Protein AF-A0A1A8J425-F1 (afdb_monomer)

Solvent-accessible surface area (backbone atoms only — not comparable to full-atom values): 3568 Å² total; per-residue (Å²): 130,84,90,81,62,93,89,54,81,80,76,76,86,71,80,81,82,59,80,30,63,53,43,64,57,44,41,38,75,74,66,64,46,53,71,70,59,53,47,52,35,46,75,70,60,78,46,57,67,46,76,86,126

Foldseek 3Di:
DDDDDPPDDDDDDDPDDDAQQCVVVCCCPVVNDDPVVVVVCVVVVVGDHDDDD

Sequence (53 aa):
PAVIFSSFSPAGPTPPPVIGQHTVQVLRDTLSYSDDIIKELLESKAVAQSEAL

InterPro domains:
  IPR023606 CoA-transferase family III domain 1 superfamily [G3DSA:3.40.50.10540] (1-53)
  IPR023606 CoA-transferase family III domain 1 superfamily [SSF89796] (2-47)

Nearest PDB structures (foldseek):
  9br7-assembly1_A  TM=8.728E-01  e=2.974E-02  Homo sapiens
  9br6-assembly1_A  TM=8.657E-01  e=5.369E-02  Homo sapiens
  8apq-assembly3_E  TM=8.926E-01  e=2.351E-01  Chloroflexus aurantiacus J-10-fl
  7xkg-assembly2_D  TM=9.151E-01  e=3.159E-01  Roseiflexus castenholzii DSM 13941
  6s48-assembly1_B  TM=4.745E-01  e=6.057E+00  Nostoc sp. PCC 7120 = FACHB-418

Structure (mmCIF, N/CA/C/O backbone):
data_AF-A0A1A8J425-F1
#
_entry.id   AF-A0A1A8J425-F1
#
loop_
_atom_site.group_PDB
_atom_site.id
_atom_site.type_symbol
_atom_site.label_atom_id
_atom_site.label_alt_id
_atom_site.label_comp_id
_atom_site.label_asym_id
_atom_site.label_entity_id
_atom_site.label_seq_id
_atom_site.pdbx_PDB_ins_code
_atom_site.Cartn_x
_atom_site.Cartn_y
_atom_site.Cartn_z
_atom_site.occupancy
_atom_site.B_iso_or_equiv
_atom_site.auth_seq_id
_atom_site.auth_comp_id
_atom_site.auth_asym_id
_atom_site.auth_atom_id
_atom_site.pdbx_PDB_model_num
ATOM 1 N N . PRO A 1 1 ? 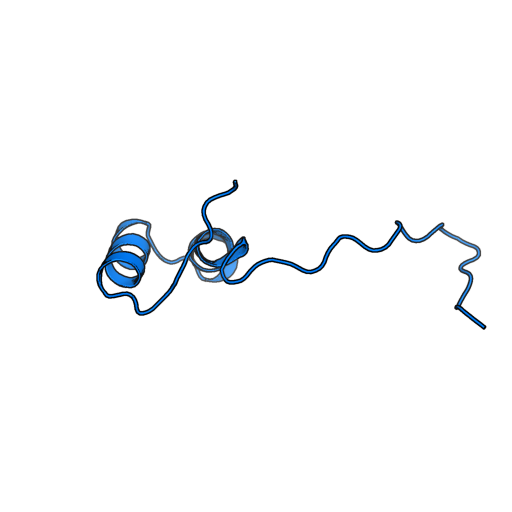22.080 -12.449 -20.720 1.00 83.50 1 PRO A N 1
ATOM 2 C CA . PRO A 1 1 ? 21.955 -11.030 -21.140 1.00 83.50 1 PRO A CA 1
ATOM 3 C C . PRO A 1 1 ? 20.525 -10.561 -20.855 1.00 83.50 1 PRO A C 1
ATOM 5 O O . PRO A 1 1 ? 19.636 -11.409 -20.813 1.00 83.50 1 PRO A O 1
ATOM 8 N N . ALA A 1 2 ? 20.303 -9.264 -20.629 1.00 85.88 2 ALA A N 1
ATOM 9 C CA . ALA A 1 2 ? 18.945 -8.736 -20.496 1.00 85.88 2 ALA A CA 1
ATOM 10 C C . ALA A 1 2 ? 18.157 -8.944 -21.803 1.00 85.88 2 ALA A C 1
ATOM 12 O O . ALA A 1 2 ? 18.743 -8.943 -22.888 1.00 85.88 2 ALA A O 1
ATOM 13 N N . VAL A 1 3 ? 16.844 -9.148 -21.692 1.00 89.50 3 VAL A N 1
ATOM 14 C CA . VAL A 1 3 ? 15.959 -9.283 -22.857 1.00 89.50 3 VAL A CA 1
ATOM 15 C C . VAL A 1 3 ? 15.842 -7.928 -23.553 1.00 89.50 3 VAL A C 1
ATOM 17 O O . VAL A 1 3 ? 15.624 -6.912 -22.895 1.00 89.50 3 VAL A O 1
ATOM 20 N N . ILE A 1 4 ? 15.972 -7.924 -24.880 1.00 90.00 4 ILE A N 1
ATOM 21 C CA . ILE A 1 4 ? 15.779 -6.743 -25.725 1.00 90.00 4 ILE A CA 1
ATOM 22 C C . ILE A 1 4 ? 14.520 -6.961 -26.558 1.00 90.00 4 ILE A C 1
ATOM 24 O O . ILE A 1 4 ? 14.377 -7.996 -27.211 1.00 90.00 4 ILE A O 1
ATOM 28 N N . PHE A 1 5 ? 13.615 -5.989 -26.536 1.00 92.12 5 PHE A N 1
ATOM 29 C CA . PHE A 1 5 ? 12.382 -6.029 -27.314 1.00 92.12 5 PHE A CA 1
ATOM 30 C C . PHE A 1 5 ? 12.572 -5.261 -28.626 1.00 92.12 5 PHE A C 1
ATOM 32 O O . PHE A 1 5 ? 13.183 -4.195 -28.646 1.00 92.12 5 PHE A O 1
ATOM 39 N N . SER A 1 6 ? 12.066 -5.809 -29.732 1.00 94.44 6 SER A N 1
ATOM 40 C CA . SER A 1 6 ? 12.151 -5.177 -31.058 1.00 94.44 6 SER A CA 1
ATOM 41 C C . SER A 1 6 ? 11.052 -4.142 -31.300 1.00 94.44 6 SER A C 1
ATOM 43 O O . SER A 1 6 ? 11.226 -3.241 -32.114 1.00 94.44 6 SER A O 1
ATOM 45 N N . SER A 1 7 ? 9.919 -4.275 -30.608 1.00 96.38 7 SER A N 1
ATOM 46 C CA . SER A 1 7 ? 8.724 -3.450 -30.804 1.00 96.38 7 SER A CA 1
ATOM 47 C C . SER A 1 7 ? 8.589 -2.298 -29.808 1.00 96.38 7 SER A C 1
ATOM 49 O O . SER A 1 7 ? 7.784 -1.401 -30.041 1.00 96.38 7 SER A O 1
ATOM 51 N N . PHE A 1 8 ? 9.347 -2.301 -28.708 1.00 94.06 8 PHE A N 1
ATOM 52 C CA . PHE A 1 8 ? 9.337 -1.218 -27.726 1.00 94.06 8 PHE A CA 1
ATOM 53 C C . PHE A 1 8 ? 10.643 -1.164 -26.930 1.00 94.06 8 PHE A C 1
ATOM 55 O O . PHE A 1 8 ? 11.349 -2.161 -26.797 1.00 94.06 8 PHE A O 1
ATOM 62 N N . SER A 1 9 ? 10.938 -0.003 -26.348 1.00 89.81 9 SER A N 1
ATOM 63 C CA . SER A 1 9 ? 11.958 0.113 -25.307 1.00 89.81 9 SER A CA 1
ATOM 64 C C . SER A 1 9 ? 11.285 0.058 -23.936 1.00 89.81 9 SER A C 1
ATOM 66 O O . SER A 1 9 ? 10.410 0.886 -23.675 1.00 89.81 9 SER A O 1
ATOM 68 N N . PRO A 1 10 ? 11.649 -0.893 -23.055 1.00 87.50 10 PRO A N 1
ATOM 69 C CA . PRO A 1 10 ? 11.143 -0.894 -21.692 1.00 87.50 10 PRO A CA 1
ATOM 70 C C . PRO A 1 10 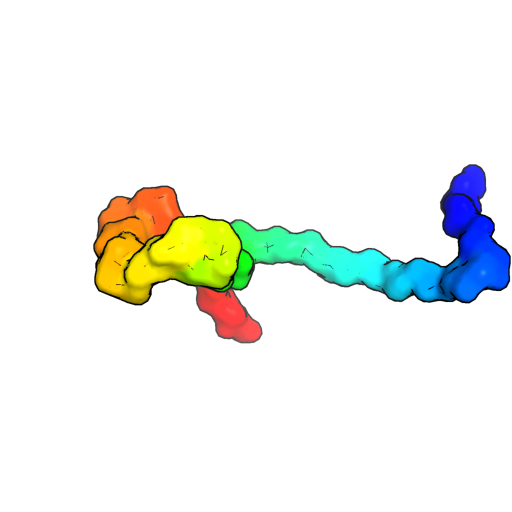? 11.595 0.388 -20.991 1.00 87.50 10 PRO A C 1
ATOM 72 O O . PRO A 1 10 ? 12.744 0.815 -21.134 1.00 87.50 10 PRO A O 1
ATOM 75 N N . ALA A 1 11 ? 10.682 1.004 -20.241 1.00 85.38 11 ALA A N 1
ATOM 76 C CA . ALA A 1 11 ? 11.049 2.095 -19.354 1.00 85.38 11 ALA A CA 1
ATOM 77 C C . ALA A 1 11 ? 12.113 1.603 -18.361 1.00 85.38 11 ALA A C 1
ATOM 79 O O . ALA A 1 11 ? 12.124 0.431 -17.970 1.00 85.38 11 ALA A O 1
ATOM 80 N N . GLY A 1 12 ? 13.014 2.504 -17.966 1.00 87.19 12 GLY A N 1
ATOM 81 C CA . GLY A 1 12 ? 13.972 2.207 -16.907 1.00 87.19 12 GLY A CA 1
ATOM 82 C C . GLY A 1 12 ? 13.249 1.770 -15.625 1.00 87.19 12 GLY A C 1
ATOM 83 O O . GLY A 1 12 ? 12.103 2.172 -15.405 1.00 87.19 12 GLY A O 1
ATOM 84 N N . PRO A 1 13 ? 13.889 0.946 -14.780 1.00 88.69 13 PRO A N 1
ATOM 85 C CA . PRO A 1 13 ? 13.279 0.505 -13.536 1.00 88.69 13 PRO A CA 1
ATOM 86 C C . PRO A 1 13 ? 12.953 1.719 -12.663 1.00 88.69 13 PRO A C 1
ATOM 88 O O . PRO A 1 13 ? 13.816 2.560 -12.404 1.00 88.69 13 PRO A O 1
ATOM 91 N N . THR A 1 14 ? 11.710 1.810 -12.200 1.00 90.19 14 THR A N 1
ATOM 92 C CA . THR A 1 14 ? 11.346 2.777 -11.164 1.00 90.19 14 THR A CA 1
ATOM 93 C C . THR A 1 14 ? 11.943 2.338 -9.825 1.00 90.19 14 THR A C 1
ATOM 95 O O . THR A 1 14 ? 12.113 1.133 -9.604 1.00 90.19 14 THR A O 1
ATOM 98 N N . PRO A 1 15 ? 12.247 3.276 -8.908 1.0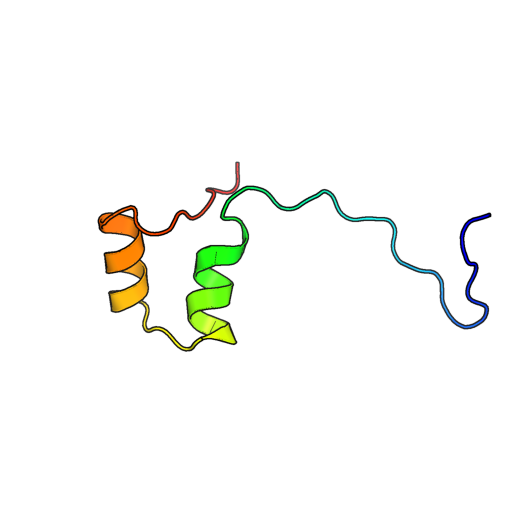0 92.06 15 PRO A N 1
ATOM 99 C CA . PRO A 1 15 ? 12.636 2.926 -7.548 1.00 92.06 15 PRO A CA 1
ATOM 100 C C . PRO A 1 15 ? 11.617 1.977 -6.896 1.00 92.06 15 PRO A C 1
ATOM 102 O O . PRO A 1 15 ? 10.424 2.052 -7.216 1.00 92.06 15 PRO A O 1
ATOM 105 N N . PRO A 1 16 ? 12.061 1.087 -5.992 1.00 92.56 16 PRO A N 1
ATOM 106 C CA . PRO A 1 16 ? 11.145 0.228 -5.260 1.00 92.56 16 PRO A CA 1
ATOM 107 C C . PRO A 1 16 ? 10.173 1.083 -4.434 1.00 92.56 16 PRO A C 1
ATOM 109 O O . PRO A 1 16 ? 10.578 2.119 -3.895 1.00 92.56 16 PRO A O 1
ATOM 112 N N . PRO A 1 17 ? 8.903 0.666 -4.319 1.00 92.56 17 PRO A N 1
ATOM 113 C CA . PRO A 1 17 ? 7.925 1.429 -3.568 1.00 92.56 17 PRO A CA 1
ATOM 114 C C . PRO A 1 17 ? 8.248 1.435 -2.071 1.00 92.5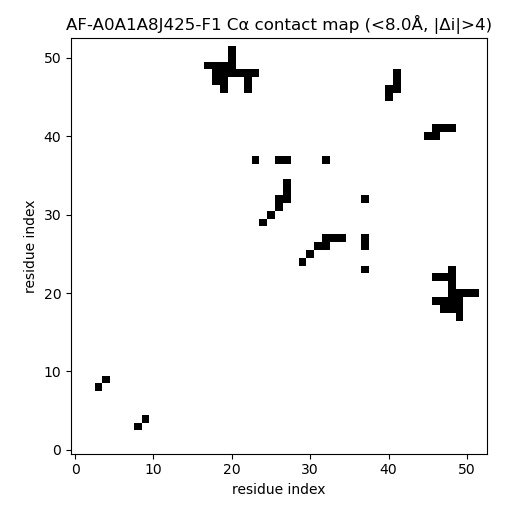6 17 PRO A C 1
ATOM 116 O O . PRO A 1 17 ? 8.736 0.443 -1.524 1.00 92.56 17 PRO A O 1
ATOM 119 N N . VAL A 1 18 ? 7.939 2.544 -1.395 1.00 93.69 18 VAL A N 1
ATOM 120 C CA . VAL A 1 18 ? 8.090 2.645 0.066 1.00 93.69 18 VAL A CA 1
ATOM 121 C C . VAL A 1 18 ? 6.945 1.932 0.793 1.00 93.69 18 VAL A C 1
ATOM 123 O O . VAL A 1 18 ? 5.863 1.721 0.232 1.00 93.69 18 VAL A O 1
ATOM 126 N N . ILE A 1 19 ? 7.168 1.552 2.056 1.00 92.38 19 ILE A N 1
ATOM 1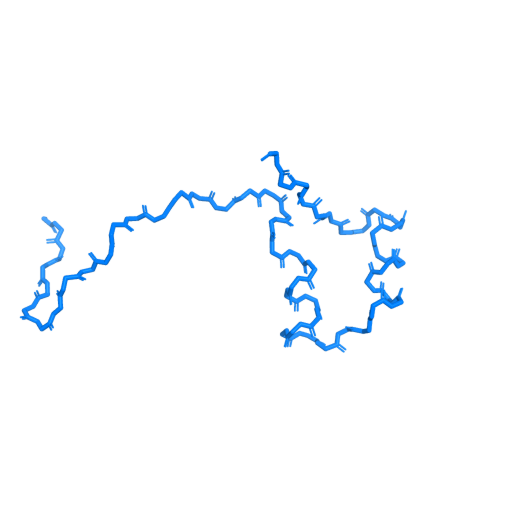27 C CA . ILE A 1 19 ? 6.162 0.857 2.874 1.00 92.38 19 ILE A CA 1
ATOM 128 C C . ILE A 1 19 ? 4.901 1.715 2.969 1.00 92.38 19 ILE A C 1
ATOM 130 O O . ILE A 1 19 ? 4.905 2.801 3.533 1.00 92.38 19 ILE A O 1
ATOM 134 N N . GLY A 1 20 ? 3.798 1.218 2.425 1.00 94.69 20 GLY A N 1
ATOM 135 C CA . GLY A 1 20 ? 2.517 1.908 2.482 1.00 94.69 20 GLY A CA 1
ATOM 136 C C . GLY A 1 20 ? 2.313 3.021 1.447 1.00 94.69 20 GLY A C 1
ATOM 137 O O . GLY A 1 20 ? 1.328 3.748 1.533 1.00 94.69 20 GLY A O 1
ATOM 138 N N . GLN A 1 21 ? 3.196 3.166 0.451 1.00 95.56 21 GLN A N 1
ATOM 139 C CA . GLN A 1 21 ? 3.096 4.220 -0.574 1.00 95.56 21 GLN A CA 1
ATOM 140 C C . GLN A 1 21 ? 1.754 4.237 -1.321 1.00 95.56 21 GLN A C 1
ATOM 142 O O . GLN A 1 21 ? 1.250 5.299 -1.667 1.00 95.56 21 GLN A O 1
ATOM 147 N N . HIS A 1 22 ? 1.172 3.061 -1.563 1.00 95.88 22 HIS A N 1
ATOM 148 C CA . HIS A 1 22 ? -0.033 2.908 -2.383 1.00 95.88 22 HIS A CA 1
ATOM 149 C C . HIS A 1 22 ? -1.235 2.401 -1.572 1.00 95.88 22 HIS A C 1
ATOM 151 O O . HIS A 1 22 ? -2.269 2.089 -2.154 1.00 95.88 22 HIS A O 1
ATOM 157 N N . THR A 1 23 ? -1.126 2.300 -0.241 1.00 96.69 23 THR A N 1
ATOM 158 C CA . THR A 1 23 ? -2.142 1.656 0.613 1.00 96.69 23 THR A CA 1
ATOM 159 C C . THR A 1 23 ? -3.531 2.255 0.422 1.00 96.69 23 THR A C 1
ATOM 161 O O . THR A 1 23 ? -4.473 1.530 0.116 1.00 96.69 23 THR A O 1
ATOM 164 N N . VAL A 1 24 ? -3.663 3.578 0.556 1.00 96.94 24 VAL A N 1
ATOM 165 C CA . VAL A 1 24 ? -4.964 4.258 0.445 1.00 96.94 24 VAL A CA 1
ATOM 166 C C . VAL A 1 24 ? -5.535 4.143 -0.963 1.00 96.94 24 VAL A C 1
ATOM 168 O O . VAL A 1 24 ? -6.722 3.868 -1.111 1.00 96.94 24 VAL A O 1
ATOM 171 N N . GLN A 1 25 ? -4.690 4.282 -1.989 1.00 97.00 25 GLN A N 1
ATOM 172 C CA . GLN A 1 25 ? -5.120 4.147 -3.379 1.00 97.00 25 GLN A CA 1
ATOM 173 C C . GLN A 1 25 ? -5.664 2.738 -3.653 1.00 97.00 25 GLN A C 1
ATOM 175 O O . GLN A 1 25 ? -6.732 2.597 -4.229 1.00 97.00 25 GLN A O 1
ATOM 180 N N . VAL A 1 26 ? -4.975 1.684 -3.204 1.00 98.00 26 VAL A N 1
ATOM 181 C CA . VAL A 1 26 ? -5.437 0.300 -3.399 1.00 98.00 26 VAL A CA 1
ATOM 182 C C . VAL A 1 26 ? -6.740 0.037 -2.643 1.00 98.00 26 VAL A C 1
ATOM 184 O O . VAL A 1 26 ? -7.658 -0.562 -3.203 1.00 98.00 26 VAL A O 1
ATOM 187 N N . LEU A 1 27 ? -6.846 0.491 -1.391 1.00 98.25 27 LEU A N 1
ATOM 188 C CA . LEU A 1 27 ? -8.066 0.322 -0.600 1.00 98.25 27 LEU A CA 1
ATOM 189 C C . LEU A 1 27 ? -9.264 1.014 -1.264 1.00 98.25 27 LEU A C 1
ATOM 191 O O . LEU A 1 27 ? -10.329 0.408 -1.372 1.00 98.25 27 LEU A O 1
ATOM 195 N N . ARG A 1 28 ? -9.083 2.242 -1.755 1.00 98.25 28 ARG A N 1
ATOM 196 C CA . ARG A 1 28 ? -10.146 3.018 -2.398 1.00 98.25 28 ARG A CA 1
ATOM 197 C C . ARG A 1 28 ? -10.468 2.516 -3.804 1.00 98.25 28 ARG A C 1
ATOM 199 O O . ARG A 1 28 ? -11.605 2.159 -4.083 1.00 98.25 28 ARG A O 1
ATOM 206 N N . ASP A 1 29 ? -9.475 2.467 -4.683 1.00 98.44 29 ASP A N 1
ATOM 207 C CA . ASP A 1 29 ? -9.704 2.344 -6.124 1.00 98.44 29 ASP A CA 1
ATOM 208 C C . ASP A 1 29 ? -9.820 0.882 -6.567 1.00 98.44 29 ASP A C 1
ATOM 210 O O . ASP A 1 29 ? -10.596 0.561 -7.466 1.00 98.44 29 ASP A O 1
ATOM 214 N N . THR A 1 30 ? -9.070 -0.022 -5.929 1.00 98.25 30 THR A N 1
ATOM 215 C CA . THR A 1 30 ? -9.077 -1.451 -6.282 1.00 98.25 30 THR A CA 1
ATOM 216 C C . THR A 1 30 ? -10.109 -2.223 -5.473 1.00 98.25 30 THR A C 1
ATOM 218 O O . THR A 1 30 ? -10.778 -3.108 -6.000 1.00 98.25 30 THR A O 1
ATOM 221 N N . LEU A 1 31 ? -10.222 -1.912 -4.181 1.00 98.25 31 LEU A N 1
ATOM 222 C CA . LEU A 1 31 ? -11.052 -2.666 -3.243 1.00 98.25 31 LEU A CA 1
ATOM 223 C C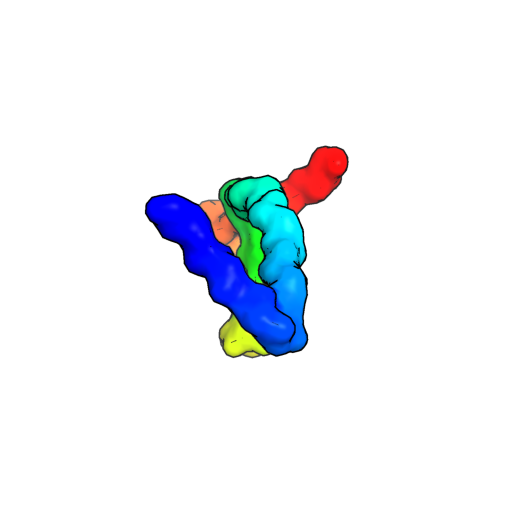 . LEU A 1 31 ? -12.350 -1.944 -2.857 1.00 98.25 31 LEU A C 1
ATOM 225 O O . LEU A 1 31 ? -13.177 -2.531 -2.164 1.00 98.25 31 LEU A O 1
ATOM 229 N N . SER A 1 32 ? -12.562 -0.714 -3.343 1.00 98.38 32 SER A N 1
ATOM 230 C CA . SER A 1 32 ? -13.801 0.056 -3.152 1.00 98.38 32 SER A CA 1
ATOM 231 C C . SER A 1 32 ? -14.176 0.298 -1.683 1.00 98.38 32 SER A C 1
ATOM 233 O O . SER A 1 32 ? -15.356 0.425 -1.355 1.00 98.38 32 SER A O 1
ATOM 235 N N . TYR A 1 33 ? -13.187 0.374 -0.786 1.00 98.50 33 TYR A N 1
ATOM 236 C CA . TYR A 1 33 ? -13.421 0.826 0.583 1.00 98.50 33 TYR A CA 1
ATOM 237 C C . TYR A 1 33 ? -13.790 2.312 0.579 1.00 98.50 33 TYR A C 1
ATOM 239 O O . TYR A 1 33 ? -13.188 3.112 -0.140 1.00 98.50 33 TYR A O 1
ATOM 247 N N . SER A 1 34 ? -14.765 2.689 1.408 1.00 98.44 34 SER A N 1
ATOM 248 C CA . SER A 1 34 ? -15.089 4.098 1.626 1.00 98.44 34 SER A CA 1
ATOM 249 C C . SER A 1 34 ? -13.982 4.798 2.415 1.00 98.44 34 SER A C 1
ATOM 251 O O . SER A 1 34 ? -13.259 4.172 3.195 1.00 98.44 34 SER A O 1
ATOM 253 N N . ASP A 1 35 ? -13.890 6.118 2.257 1.00 98.00 35 ASP A N 1
ATOM 254 C CA . ASP A 1 35 ? -12.906 6.932 2.976 1.00 98.00 35 ASP A CA 1
ATOM 255 C C . ASP A 1 35 ? -13.054 6.828 4.503 1.00 98.00 35 ASP A C 1
ATOM 257 O O . ASP A 1 35 ? -12.051 6.858 5.214 1.00 98.00 35 ASP A O 1
ATOM 261 N N . ASP A 1 36 ? -14.277 6.624 5.003 1.00 98.38 36 ASP A N 1
ATOM 262 C CA . ASP A 1 36 ? -14.542 6.438 6.434 1.00 98.38 36 ASP A CA 1
ATOM 263 C C . ASP A 1 36 ? -13.886 5.160 6.979 1.00 98.38 36 ASP A C 1
ATOM 265 O O . ASP A 1 36 ? -13.197 5.205 7.998 1.00 98.38 36 ASP A O 1
ATOM 269 N N . ILE A 1 37 ? -14.029 4.029 6.274 1.00 98.38 37 ILE A N 1
ATOM 270 C CA . ILE A 1 37 ? -13.400 2.762 6.685 1.00 98.38 37 ILE A CA 1
ATOM 271 C C . ILE A 1 37 ? -11.877 2.862 6.554 1.00 98.38 37 ILE A C 1
ATOM 273 O O . ILE A 1 37 ? -11.140 2.387 7.415 1.00 98.38 37 ILE A O 1
ATOM 277 N N . ILE A 1 38 ? -11.379 3.494 5.487 1.00 98.12 38 ILE A N 1
ATOM 278 C CA . ILE A 1 38 ? -9.935 3.686 5.290 1.00 98.12 38 ILE A CA 1
ATOM 279 C C . ILE A 1 38 ? -9.341 4.497 6.445 1.00 98.12 38 ILE A C 1
ATOM 281 O O . ILE A 1 38 ? -8.276 4.153 6.961 1.00 98.12 38 ILE A O 1
ATOM 285 N N . LYS A 1 39 ? -10.042 5.547 6.881 1.00 97.94 39 LYS A N 1
ATOM 286 C CA . LYS A 1 39 ? -9.644 6.359 8.027 1.00 97.94 39 LYS A CA 1
ATOM 287 C C . LYS A 1 39 ? -9.596 5.533 9.314 1.00 97.94 39 LYS A C 1
ATOM 289 O O . LYS A 1 39 ? -8.592 5.596 10.017 1.00 97.94 39 LYS A O 1
ATOM 294 N N . GLU A 1 40 ? -10.606 4.708 9.582 1.00 98.44 40 GLU A N 1
ATOM 295 C CA . GLU A 1 40 ? -10.622 3.809 10.746 1.00 98.44 40 GLU A CA 1
ATOM 296 C C . GLU A 1 40 ? -9.435 2.822 10.736 1.00 98.44 40 GLU A C 1
ATOM 298 O O . GLU A 1 40 ? -8.783 2.592 11.759 1.00 98.44 40 GLU A O 1
ATOM 303 N N . LEU A 1 41 ? -9.086 2.272 9.570 1.00 97.88 41 LEU A N 1
ATOM 304 C CA . LEU A 1 41 ? -7.939 1.368 9.416 1.00 97.88 41 LEU A CA 1
ATOM 305 C C . LEU A 1 41 ? -6.592 2.061 9.691 1.00 97.88 41 LEU A C 1
ATOM 307 O O . LEU A 1 41 ? -5.681 1.443 10.249 1.00 97.88 41 LEU A O 1
ATOM 311 N N . LEU A 1 42 ? -6.457 3.333 9.309 1.00 96.56 42 LEU A N 1
ATOM 312 C CA . LEU A 1 42 ? -5.268 4.141 9.593 1.00 96.56 42 LEU A CA 1
ATOM 313 C C . LEU A 1 42 ? -5.191 4.519 11.079 1.00 96.56 42 LEU A C 1
ATOM 315 O O . LEU A 1 42 ? -4.137 4.374 11.698 1.00 96.56 42 LEU A O 1
ATOM 319 N N . GLU A 1 43 ? -6.306 4.952 11.671 1.00 97.56 43 GLU A N 1
ATOM 320 C CA . GLU A 1 43 ? -6.391 5.329 1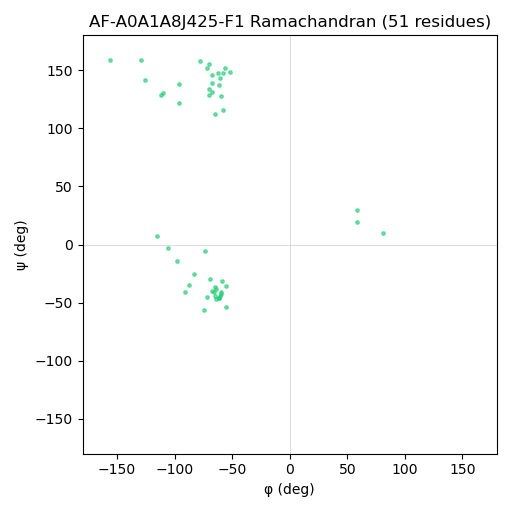3.089 1.00 97.56 43 GLU A CA 1
ATOM 321 C C . GLU A 1 43 ? -6.127 4.136 14.019 1.00 97.56 43 GLU A C 1
ATOM 323 O O . GLU A 1 43 ? -5.423 4.266 15.023 1.00 97.56 43 GLU A O 1
ATOM 328 N N . SER A 1 44 ? -6.614 2.950 13.647 1.00 97.75 44 SER A N 1
ATOM 329 C CA . SER A 1 44 ? -6.338 1.690 14.351 1.00 97.75 44 SER A CA 1
ATOM 330 C C . SER A 1 44 ? -4.921 1.149 14.129 1.00 97.75 44 SER A C 1
ATOM 332 O O . SER A 1 44 ? -4.537 0.168 14.767 1.00 97.75 44 SER A O 1
ATOM 334 N N . LYS A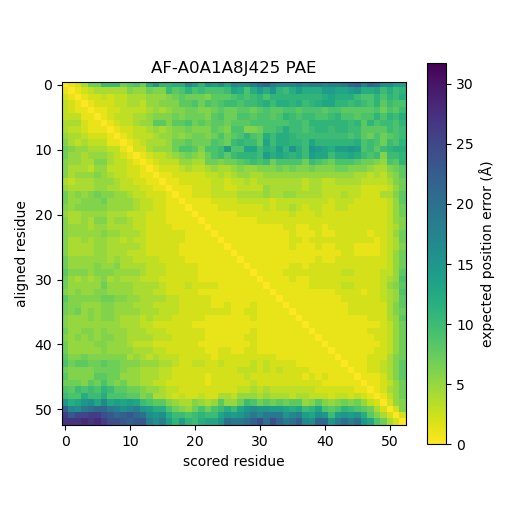 1 45 ? -4.123 1.779 13.253 1.00 95.69 45 LYS A N 1
ATOM 335 C CA . LYS A 1 45 ? -2.777 1.340 12.841 1.00 95.69 45 LYS A CA 1
ATOM 336 C C . LYS A 1 45 ? -2.742 -0.060 12.211 1.00 95.69 45 LYS A C 1
ATOM 338 O O . LYS A 1 45 ? -1.677 -0.673 12.146 1.00 95.69 45 LYS A O 1
ATOM 343 N N . ALA A 1 46 ? -3.884 -0.565 11.738 1.00 96.69 46 ALA A N 1
ATOM 344 C CA . ALA A 1 46 ? -3.970 -1.829 11.007 1.00 96.69 46 ALA A CA 1
ATOM 345 C C . ALA A 1 46 ? -3.322 -1.725 9.618 1.00 96.69 46 ALA A C 1
ATOM 347 O O . ALA A 1 46 ? -2.785 -2.702 9.097 1.00 96.69 46 ALA A O 1
ATOM 348 N N . VAL A 1 47 ? -3.349 -0.526 9.032 1.00 95.56 47 VAL A N 1
ATOM 349 C CA . VAL A 1 47 ? -2.666 -0.198 7.781 1.00 95.56 47 VAL A CA 1
ATOM 350 C C . VAL A 1 47 ? -1.827 1.067 7.955 1.00 95.56 47 VAL A C 1
ATO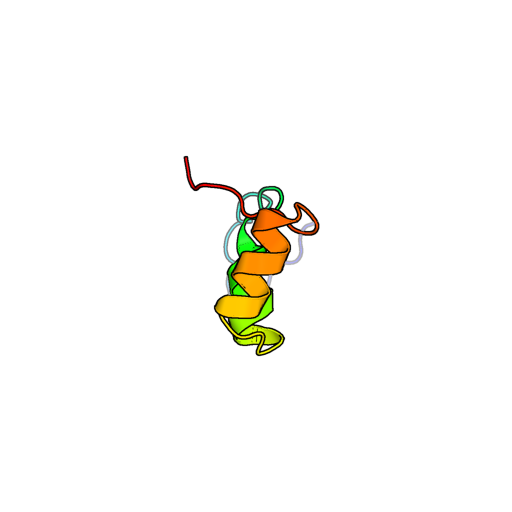M 352 O O . VAL A 1 47 ? -2.077 1.874 8.848 1.00 95.56 47 VAL A O 1
ATOM 355 N N . ALA A 1 48 ? -0.832 1.251 7.090 1.00 92.94 48 ALA A N 1
ATOM 356 C CA . ALA A 1 48 ? -0.000 2.447 7.072 1.00 92.94 48 ALA A CA 1
ATOM 357 C C . ALA A 1 48 ? 0.007 3.069 5.678 1.00 92.94 48 ALA A C 1
ATOM 359 O O . ALA A 1 48 ? 0.075 2.358 4.670 1.00 92.94 48 ALA A O 1
ATOM 360 N N . GLN A 1 49 ? -0.020 4.396 5.633 1.00 92.06 49 GLN A N 1
ATOM 361 C CA . GLN A 1 49 ? 0.288 5.176 4.445 1.00 92.06 49 GLN A CA 1
ATOM 362 C C . GLN A 1 49 ? 1.622 5.885 4.674 1.00 92.06 49 GLN A C 1
ATOM 364 O O . GLN A 1 49 ? 1.804 6.512 5.715 1.00 92.06 49 GLN A O 1
ATOM 369 N N . SER A 1 50 ? 2.553 5.778 3.723 1.00 87.81 50 SER A N 1
ATOM 370 C CA . SER A 1 50 ? 3.747 6.630 3.752 1.00 87.81 50 SER A CA 1
ATOM 371 C C . SER A 1 50 ? 3.344 8.065 3.431 1.00 87.81 50 SER A C 1
ATOM 373 O O . SER A 1 50 ? 2.708 8.298 2.401 1.00 87.81 50 SER A O 1
ATOM 375 N N . GLU A 1 51 ? 3.746 9.022 4.264 1.00 70.88 51 GLU A N 1
ATOM 376 C CA . GLU A 1 51 ? 3.773 10.425 3.851 1.00 70.88 51 GLU A CA 1
ATOM 377 C C . GLU A 1 51 ? 4.854 10.589 2.778 1.00 70.88 51 GLU A C 1
ATOM 379 O O . GLU A 1 51 ? 5.972 10.083 2.917 1.00 70.88 51 GLU A O 1
ATOM 384 N N . ALA A 1 52 ? 4.503 11.246 1.671 1.00 59.06 52 ALA A N 1
ATOM 385 C CA . ALA A 1 52 ? 5.496 11.668 0.698 1.00 59.06 52 ALA A CA 1
ATOM 386 C C . ALA A 1 52 ? 6.391 12.709 1.385 1.00 59.06 52 ALA A C 1
ATOM 388 O O . ALA A 1 52 ? 5.903 13.777 1.753 1.00 59.06 52 ALA A O 1
ATOM 389 N N . LEU A 1 53 ? 7.657 12.351 1.615 1.00 47.34 53 LEU A N 1
ATOM 390 C CA . LEU A 1 53 ? 8.699 13.290 2.040 1.00 47.34 53 LEU A CA 1
ATOM 391 C C . LEU A 1 53 ? 8.904 14.384 0.986 1.00 47.34 53 LEU A C 1
ATOM 393 O O . LEU A 1 53 ? 8.884 14.039 -0.221 1.00 47.34 53 LEU A O 1
#

Secondary structure (DSSP, 8-state):
-----SS-PPPPPPPPPPTTTTHHHIIIIIT---HHHHHHHHHTTSS------

pLDDT: mean 92.39, std 9.38, range [47.34, 98.5]

Mean predicted aligned error: 4.95 Å

Radius of gyration: 16.75 Å; Cα contacts (8 Å, |Δi|>4): 35; chains: 1; bounding box: 37×24×45 Å

Organism: Nothobranchius kuhntae (NCBI:txid321403)